Protein AF-A0A7K0M1B9-F1 (afdb_monomer)

Secondary structure (DSSP, 8-state):
--SHHHHHHHHHHHHHHHHTTPEEPTT--EEEE-TTT--EEEEEEEE-TT--SS-SEEEEEEEEE-HHHHHHHHHHHHH---SS----EEEEEEEE--BSS---THHHHTTS-SBPSPBTTB--BPPPPP--EEE-TTSS-EEE-

Nearest PDB structures (foldseek):
  4uvq-assembly1_A-2  TM=4.808E-01  e=9.993E-01  Prochloron sp.
  8qdx-assembly1_D  TM=3.811E-01  e=6.715E+00  Escherichia coli

Foldseek 3Di:
DLPCPQVVVVVVVVVVCVVVVWAWDPPAWDWDADPPFRKTKIKTKTAHPPQPVPRQKMKIKMKIFGPVLSVQVVCCVPVVDRPDHRDIDIDIDIHGWQDQDFDDCVVVVVPDDQWDPDDPNDIDGDDDDDKDWDADPVNPGIMID

Solvent-accessible surface area (backbone atoms only — not comparable to full-atom values): 8571 Å² total; per-residue (Å²): 139,78,64,57,68,65,50,48,51,52,48,54,52,50,53,54,42,48,74,68,63,37,37,73,49,84,92,53,66,44,76,51,65,42,89,88,72,54,26,37,39,37,37,36,37,31,20,53,72,89,43,67,88,77,44,42,45,34,38,41,37,39,39,36,40,43,41,68,26,57,47,36,48,49,44,26,75,76,70,71,51,68,96,57,82,57,59,70,50,78,47,78,46,79,46,59,39,79,30,86,54,84,80,65,67,61,73,57,56,76,76,49,69,65,55,53,72,76,57,87,95,44,59,56,71,62,76,84,88,78,80,49,77,52,62,48,96,84,67,83,50,58,39,19,55

Radius of gyration: 18.65 Å; Cα contacts (8 Å, |Δi|>4): 210; chains: 1; bounding box: 42×32×57 Å

pLDDT: mean 89.76, std 7.82, range [48.59, 97.06]

Mean predicted aligned error: 5.55 Å

Structure (mmCIF, N/CA/C/O backbone):
data_AF-A0A7K0M1B9-F1
#
_entry.id   AF-A0A7K0M1B9-F1
#
loop_
_atom_site.group_PDB
_atom_site.id
_atom_site.type_symbol
_atom_site.label_atom_id
_atom_site.label_alt_id
_atom_site.label_comp_id
_atom_site.label_asym_id
_atom_site.label_entity_id
_atom_site.label_seq_id
_atom_site.pdbx_PDB_ins_code
_atom_site.Cartn_x
_atom_site.Cartn_y
_atom_site.Cartn_z
_atom_site.occupancy
_atom_site.B_iso_or_equiv
_atom_site.auth_seq_id
_atom_site.auth_comp_id
_atom_site.auth_asym_id
_atom_site.auth_atom_id
_atom_site.pdbx_PDB_model_num
ATOM 1 N N . MET A 1 1 ? -4.063 6.204 24.749 1.00 48.59 1 MET A N 1
ATOM 2 C CA . MET A 1 1 ? -3.697 4.847 24.285 1.00 48.59 1 MET A CA 1
ATOM 3 C C . MET A 1 1 ? -4.597 4.451 23.109 1.00 48.59 1 MET A C 1
ATOM 5 O O . MET A 1 1 ? -5.156 3.368 23.094 1.00 48.59 1 MET A O 1
ATOM 9 N N . LEU A 1 2 ? -4.764 5.360 22.139 1.00 49.06 2 LEU A N 1
ATOM 10 C CA . LEU A 1 2 ? -5.598 5.189 20.938 1.00 49.06 2 LEU A CA 1
ATOM 11 C C . LEU A 1 2 ? -4.750 4.922 19.688 1.00 49.06 2 LEU A C 1
ATOM 13 O O . LEU A 1 2 ? -5.253 4.394 18.708 1.00 49.06 2 LEU A O 1
ATOM 17 N N . ASP A 1 3 ? -3.456 5.233 19.771 1.00 58.50 3 ASP A N 1
ATOM 18 C CA . ASP A 1 3 ? -2.550 5.283 18.625 1.00 58.50 3 ASP A CA 1
ATOM 19 C C . ASP A 1 3 ? -1.965 3.917 18.237 1.00 58.50 3 ASP A C 1
ATOM 21 O O . ASP A 1 3 ? -1.395 3.799 17.160 1.00 58.50 3 ASP A O 1
ATOM 25 N N . HIS A 1 4 ? -2.097 2.879 19.074 1.00 74.75 4 HIS A N 1
ATOM 26 C CA . HIS A 1 4 ? -1.394 1.610 18.846 1.00 74.75 4 HIS A CA 1
ATOM 27 C C . HIS A 1 4 ? -1.965 0.813 17.670 1.00 74.75 4 HIS A C 1
ATOM 29 O O . HIS A 1 4 ? -1.195 0.477 16.797 1.00 74.75 4 HIS A O 1
ATOM 35 N N . VAL A 1 5 ? -3.281 0.603 17.536 1.00 89.06 5 VAL A N 1
ATOM 36 C CA . VAL A 1 5 ? -3.805 -0.288 16.470 1.00 89.06 5 VAL A CA 1
ATOM 37 C C . VAL A 1 5 ? -3.414 0.168 15.061 1.00 89.06 5 VAL A C 1
ATOM 39 O O . VAL A 1 5 ? -2.941 -0.636 14.260 1.00 89.06 5 VAL A O 1
ATOM 42 N N . PHE A 1 6 ? -3.561 1.459 14.754 1.00 92.38 6 PHE A N 1
ATOM 43 C CA . PHE A 1 6 ? -3.189 1.975 13.436 1.00 92.38 6 PHE A CA 1
ATOM 44 C C . PHE A 1 6 ? -1.672 2.021 13.240 1.00 92.38 6 PHE A C 1
ATOM 46 O O . PHE A 1 6 ? -1.181 1.657 12.175 1.00 92.38 6 PHE A O 1
ATOM 53 N N . THR A 1 7 ? -0.904 2.394 14.270 1.00 92.06 7 THR A N 1
ATOM 54 C CA . THR A 1 7 ? 0.566 2.368 14.170 1.00 92.06 7 THR A CA 1
ATOM 55 C C . THR A 1 7 ? 1.142 0.950 14.130 1.00 92.06 7 THR A C 1
ATOM 57 O O . THR A 1 7 ? 2.151 0.739 13.463 1.00 92.06 7 THR A O 1
ATOM 60 N N . ASP A 1 8 ? 0.476 -0.028 14.741 1.00 92.88 8 ASP A N 1
ATOM 61 C CA . ASP A 1 8 ? 0.792 -1.455 14.679 1.00 92.88 8 ASP A CA 1
ATOM 62 C C . ASP A 1 8 ? 0.498 -2.002 13.278 1.00 92.88 8 ASP A C 1
ATOM 64 O O . ASP A 1 8 ? 1.314 -2.741 12.732 1.00 92.88 8 ASP A O 1
ATOM 68 N N . ALA A 1 9 ? -0.614 -1.597 12.651 1.00 92.81 9 ALA A N 1
ATOM 69 C CA . ALA A 1 9 ? -0.909 -1.930 11.256 1.00 92.81 9 ALA A CA 1
ATOM 70 C C . ALA A 1 9 ? 0.149 -1.353 10.298 1.00 92.81 9 ALA A C 1
ATOM 72 O O . ALA A 1 9 ? 0.653 -2.068 9.429 1.00 92.81 9 ALA A O 1
ATOM 73 N N . ILE A 1 10 ? 0.553 -0.092 10.505 1.00 94.62 10 ILE A N 1
ATOM 74 C CA . ILE A 1 10 ? 1.669 0.532 9.776 1.00 94.62 10 ILE A CA 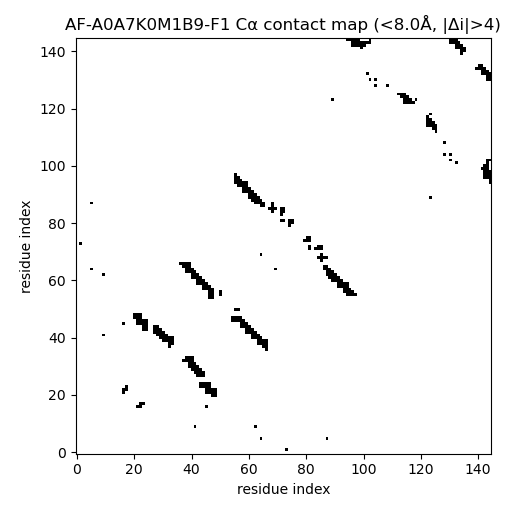1
ATOM 75 C C . ILE A 1 10 ? 2.964 -0.264 10.002 1.00 94.62 10 ILE A C 1
ATOM 77 O O . ILE A 1 10 ? 3.681 -0.559 9.047 1.00 94.62 10 ILE A O 1
ATOM 81 N N . GLY A 1 11 ? 3.267 -0.634 11.249 1.00 93.88 11 GLY A N 1
ATOM 82 C CA . GLY A 1 11 ? 4.439 -1.436 11.606 1.00 93.88 11 GLY A CA 1
ATOM 83 C C . GLY A 1 11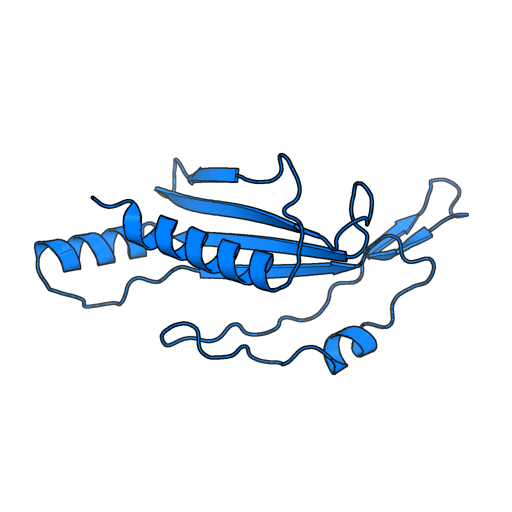 ? 4.455 -2.793 10.903 1.00 93.88 11 GLY A C 1
ATOM 84 O O . GLY A 1 11 ? 5.432 -3.125 10.240 1.00 93.88 11 GLY A O 1
ATOM 85 N N . ALA A 1 12 ? 3.346 -3.529 10.953 1.00 93.44 12 ALA A N 1
ATOM 86 C CA . ALA A 1 12 ? 3.209 -4.830 10.306 1.00 93.44 12 ALA A CA 1
ATOM 87 C C . ALA A 1 12 ? 3.392 -4.748 8.783 1.00 93.44 12 ALA A C 1
ATOM 89 O O . ALA A 1 12 ? 4.024 -5.624 8.188 1.00 93.44 12 ALA A O 1
ATOM 90 N N . LEU A 1 13 ? 2.874 -3.693 8.142 1.00 93.00 13 LEU A N 1
ATOM 91 C CA . LEU A 1 13 ? 3.070 -3.503 6.708 1.00 93.00 13 LEU A CA 1
ATOM 92 C C . LEU A 1 13 ? 4.524 -3.156 6.368 1.00 93.00 13 LEU A C 1
ATOM 94 O O . LEU A 1 13 ? 5.060 -3.689 5.396 1.00 93.00 13 LEU A O 1
ATOM 98 N N . ARG A 1 14 ? 5.180 -2.309 7.172 1.00 93.50 14 ARG A N 1
ATOM 99 C CA . ARG A 1 14 ? 6.612 -2.016 7.007 1.00 93.50 14 ARG A CA 1
ATOM 100 C C . ARG A 1 14 ? 7.447 -3.285 7.111 1.00 93.50 14 ARG A C 1
ATOM 102 O O . ARG A 1 14 ? 8.232 -3.557 6.206 1.00 93.50 14 ARG A O 1
ATOM 109 N N . ASP A 1 15 ? 7.214 -4.086 8.146 1.00 94.94 15 ASP A N 1
ATOM 110 C CA . ASP A 1 15 ? 7.909 -5.356 8.347 1.00 94.94 15 ASP A CA 1
ATOM 111 C C . ASP A 1 15 ? 7.695 -6.295 7.153 1.00 94.94 15 ASP A C 1
ATOM 113 O O . ASP A 1 15 ? 8.630 -6.950 6.697 1.00 94.94 15 ASP A O 1
ATOM 117 N N . ALA A 1 16 ? 6.480 -6.360 6.599 1.00 93.25 16 ALA A N 1
ATOM 118 C CA . ALA A 1 16 ? 6.195 -7.176 5.421 1.00 93.25 16 ALA A CA 1
ATOM 119 C C . ALA A 1 16 ? 7.005 -6.732 4.188 1.00 93.25 16 ALA A C 1
ATOM 121 O O . ALA A 1 16 ? 7.553 -7.580 3.481 1.00 93.25 16 ALA A O 1
ATOM 122 N N . MET A 1 17 ? 7.119 -5.423 3.947 1.00 93.81 17 MET A N 1
ATOM 123 C CA . MET A 1 17 ? 7.882 -4.875 2.817 1.00 93.81 17 MET A CA 1
ATOM 124 C C . MET A 1 17 ? 9.395 -5.044 2.997 1.00 93.81 17 MET A C 1
ATOM 126 O O . MET A 1 17 ? 10.095 -5.414 2.054 1.00 93.81 17 MET A O 1
ATOM 130 N N 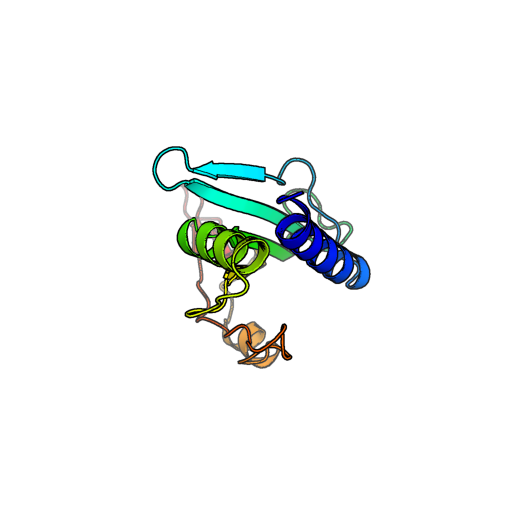. GLU A 1 18 ? 9.902 -4.843 4.213 1.00 92.81 18 GLU A N 1
ATOM 131 C CA . GLU A 1 18 ? 11.315 -5.057 4.538 1.00 92.81 18 GLU A CA 1
ATOM 132 C C . GLU A 1 18 ? 11.698 -6.543 4.435 1.00 92.81 18 GLU A C 1
ATOM 134 O O . GLU A 1 18 ? 12.731 -6.882 3.854 1.00 92.81 18 GLU A O 1
ATOM 139 N N . ASN A 1 19 ? 10.830 -7.455 4.890 1.00 95.75 19 ASN A N 1
ATOM 140 C CA . ASN A 1 19 ? 11.008 -8.901 4.711 1.00 95.75 19 ASN A CA 1
ATOM 141 C C . ASN A 1 19 ? 10.962 -9.328 3.234 1.00 95.75 19 ASN A C 1
ATOM 143 O O . ASN A 1 19 ? 11.572 -10.333 2.863 1.00 95.75 19 ASN A O 1
ATOM 147 N N . ALA A 1 20 ? 10.272 -8.562 2.385 1.00 93.00 20 ALA A N 1
ATOM 148 C CA . ALA A 1 20 ? 10.280 -8.734 0.935 1.00 93.00 20 ALA A CA 1
ATOM 149 C C . ALA A 1 20 ? 11.536 -8.148 0.257 1.00 93.00 20 ALA A C 1
ATOM 151 O O . ALA A 1 20 ? 11.622 -8.159 -0.971 1.00 93.00 20 ALA A O 1
ATOM 152 N N . LEU A 1 21 ? 12.522 -7.680 1.038 1.00 93.88 21 LEU A N 1
ATOM 153 C CA . LEU A 1 21 ? 13.775 -7.076 0.574 1.00 93.88 21 LEU A CA 1
ATOM 154 C C . LEU A 1 21 ? 13.568 -5.798 -0.251 1.00 93.88 21 LEU A C 1
ATOM 156 O O . LEU A 1 21 ? 14.390 -5.477 -1.109 1.00 93.88 21 LEU A O 1
ATOM 160 N N . LEU A 1 22 ? 12.476 -5.072 -0.005 1.00 93.75 22 LEU A N 1
ATOM 161 C CA . LEU A 1 22 ? 12.236 -3.778 -0.631 1.00 93.75 22 LEU A CA 1
ATOM 162 C C . LEU A 1 22 ? 12.857 -2.650 0.197 1.00 93.75 22 LEU A C 1
ATOM 164 O O . LEU A 1 22 ? 12.830 -2.658 1.427 1.00 93.75 22 LEU A O 1
ATOM 168 N N . GLU A 1 23 ? 13.381 -1.640 -0.490 1.00 92.25 23 GLU A N 1
ATOM 169 C CA . GLU A 1 23 ? 13.940 -0.440 0.124 1.00 92.25 23 GLU A CA 1
ATOM 170 C C . GLU A 1 23 ? 12.882 0.659 0.200 1.00 92.25 23 GLU A C 1
ATOM 172 O O . GLU A 1 23 ? 12.350 1.115 -0.820 1.00 92.25 23 GLU A O 1
ATOM 177 N N . ARG A 1 24 ? 12.597 1.124 1.420 1.00 91.50 24 ARG A N 1
ATOM 178 C CA . ARG A 1 24 ? 11.732 2.287 1.632 1.00 91.50 24 ARG A CA 1
ATOM 179 C C . ARG A 1 24 ? 12.355 3.523 0.984 1.00 91.50 24 ARG A C 1
ATOM 181 O O . ARG A 1 24 ? 13.519 3.841 1.226 1.00 91.50 24 ARG A O 1
ATOM 188 N N . GLN A 1 25 ? 11.566 4.240 0.195 1.00 88.81 25 GLN A N 1
ATOM 189 C CA . GLN A 1 25 ? 12.007 5.448 -0.489 1.00 88.81 25 GLN A CA 1
ATOM 190 C C . GLN A 1 25 ? 12.066 6.624 0.496 1.00 88.81 25 GLN A C 1
ATOM 192 O O . GLN A 1 25 ? 11.125 6.904 1.242 1.00 88.81 25 GLN A O 1
ATOM 197 N N . ALA A 1 26 ? 13.219 7.294 0.551 1.00 71.25 26 ALA A N 1
ATOM 198 C CA . ALA A 1 26 ? 13.454 8.372 1.506 1.00 71.25 26 ALA A CA 1
ATOM 199 C C . ALA A 1 26 ? 12.548 9.588 1.225 1.00 71.25 26 ALA A C 1
ATOM 201 O O . ALA A 1 26 ? 12.368 9.973 0.075 1.00 71.25 26 ALA A O 1
ATOM 202 N N . PHE A 1 27 ? 12.049 10.231 2.290 1.00 70.38 27 PHE A N 1
ATOM 203 C CA . PHE A 1 27 ? 11.233 11.464 2.264 1.00 70.38 27 PHE A CA 1
ATOM 204 C C . PHE A 1 27 ? 9.822 11.355 1.661 1.00 70.38 27 PHE A C 1
ATOM 206 O O . PHE A 1 27 ? 9.156 12.376 1.497 1.00 70.38 27 PHE A O 1
ATOM 213 N N . GLU A 1 28 ? 9.343 10.147 1.371 1.00 79.12 28 GLU A N 1
ATOM 214 C CA . GLU A 1 28 ? 8.001 9.939 0.806 1.00 79.12 28 GLU A CA 1
ATOM 215 C C . GLU A 1 28 ? 6.960 9.514 1.840 1.00 79.12 28 GLU A C 1
ATOM 217 O O . GLU A 1 28 ? 5.773 9.486 1.537 1.00 79.12 28 GLU A O 1
ATOM 222 N N . GLU A 1 29 ? 7.391 9.227 3.069 1.00 91.25 29 GLU A N 1
ATOM 223 C CA . GLU A 1 29 ? 6.476 8.872 4.143 1.00 91.25 29 GLU A CA 1
ATOM 224 C C . GLU A 1 29 ? 5.701 10.091 4.643 1.00 91.25 29 GLU A C 1
ATOM 226 O O . GLU A 1 29 ? 6.288 11.106 5.035 1.00 91.25 29 GLU A O 1
ATOM 231 N N . ARG A 1 30 ? 4.375 9.969 4.662 1.00 93.94 30 ARG A N 1
ATOM 232 C CA . ARG A 1 30 ? 3.463 10.994 5.158 1.00 93.94 30 ARG A CA 1
ATOM 233 C C . ARG A 1 30 ? 2.508 10.365 6.151 1.00 93.94 30 ARG A C 1
ATOM 235 O O . ARG A 1 30 ? 1.988 9.281 5.933 1.00 93.94 30 ARG A O 1
ATOM 242 N N . PHE A 1 31 ? 2.292 11.063 7.254 1.00 94.44 31 PHE A N 1
ATOM 243 C CA . PHE A 1 31 ? 1.226 10.767 8.195 1.00 94.44 31 PHE A CA 1
ATOM 244 C C . PHE A 1 31 ? 0.463 12.063 8.408 1.00 94.44 31 PHE A C 1
ATOM 246 O O . PHE A 1 31 ? 1.060 13.064 8.819 1.00 94.44 31 PHE A O 1
ATOM 253 N N . HIS A 1 32 ? -0.827 12.068 8.106 1.00 94.12 32 HIS A N 1
ATOM 254 C CA . HIS A 1 32 ? -1.650 13.256 8.258 1.00 94.12 32 HIS A CA 1
ATOM 255 C C . HIS A 1 32 ? -3.055 12.915 8.737 1.00 94.12 32 HIS A C 1
ATOM 257 O O . HIS A 1 32 ? -3.545 11.799 8.594 1.00 94.12 32 HIS A O 1
ATOM 263 N N . THR A 1 33 ? -3.696 13.922 9.318 1.00 94.44 33 THR A N 1
ATOM 264 C CA . THR A 1 33 ? -5.101 13.887 9.708 1.00 94.44 33 THR A CA 1
ATOM 265 C C . THR A 1 33 ? -5.857 14.852 8.815 1.00 94.44 33 THR A C 1
ATOM 267 O O . THR A 1 33 ? -5.455 16.015 8.697 1.00 94.44 33 THR A O 1
ATOM 270 N N . ASP A 1 34 ? -6.945 14.399 8.204 1.00 94.31 34 ASP A N 1
ATOM 271 C CA . ASP A 1 34 ? -7.869 15.301 7.531 1.00 94.31 34 ASP A CA 1
ATOM 272 C C . ASP A 1 34 ? -8.567 16.183 8.579 1.00 94.31 34 ASP A C 1
ATOM 274 O O . ASP A 1 34 ? -9.195 15.695 9.516 1.00 94.31 34 ASP A O 1
ATOM 278 N N . VAL A 1 35 ? -8.443 17.505 8.451 1.00 92.75 35 VAL A N 1
ATOM 279 C CA . VAL A 1 35 ? -8.989 18.454 9.438 1.00 92.75 35 VAL A CA 1
ATOM 280 C C . VAL A 1 35 ? -10.520 18.530 9.391 1.00 92.75 35 VAL A C 1
ATOM 282 O O . VAL A 1 35 ? -11.144 18.868 10.396 1.00 92.75 35 VAL A O 1
ATOM 285 N N . LEU A 1 36 ? -11.130 18.257 8.237 1.00 92.81 36 LEU A N 1
ATOM 286 C CA . LEU A 1 36 ? -12.575 18.344 8.036 1.00 92.81 36 LEU A CA 1
ATOM 287 C C . LEU A 1 36 ? -13.266 17.014 8.326 1.00 92.81 36 LEU A C 1
ATOM 289 O O . LEU A 1 36 ? -14.312 17.004 8.973 1.00 92.81 36 LEU A O 1
ATOM 293 N N . LEU A 1 37 ? -12.695 15.915 7.837 1.00 92.12 37 LEU A N 1
ATOM 294 C CA . LEU A 1 37 ? -13.267 14.577 7.942 1.00 92.12 37 LEU A CA 1
ATOM 295 C C . LEU A 1 37 ? -12.772 13.825 9.177 1.00 92.12 37 LEU A C 1
ATOM 297 O O . LEU A 1 37 ? -13.502 12.983 9.690 1.00 92.12 37 LEU A O 1
ATOM 301 N N . GLY A 1 38 ? -11.590 14.164 9.699 1.00 92.50 38 GLY A N 1
ATOM 302 C CA . GLY A 1 38 ? -10.958 13.512 10.852 1.00 92.50 38 GLY A CA 1
ATOM 303 C C . GLY A 1 38 ? -10.208 12.218 10.516 1.00 92.50 38 GLY A C 1
ATOM 304 O O . GLY A 1 38 ? -9.639 11.598 11.419 1.00 92.50 38 GLY A O 1
ATOM 305 N N . ASP A 1 39 ? -10.205 11.810 9.245 1.00 94.69 39 ASP A N 1
ATOM 306 C CA . ASP A 1 39 ? -9.585 10.565 8.798 1.00 94.69 39 ASP A CA 1
ATOM 307 C C . ASP A 1 39 ? -8.070 10.619 9.011 1.00 94.69 39 ASP A C 1
ATOM 309 O O . ASP A 1 39 ? -7.430 11.664 8.846 1.00 94.69 39 ASP A O 1
ATOM 313 N N . LEU A 1 40 ? -7.492 9.493 9.426 1.00 95.62 40 LEU A N 1
ATOM 314 C CA . LEU A 1 40 ? -6.046 9.345 9.551 1.00 95.62 40 LEU A CA 1
ATOM 315 C C . LEU A 1 40 ? -5.522 8.619 8.325 1.00 95.62 40 LEU A C 1
ATOM 317 O O . LEU A 1 40 ? -5.942 7.500 8.050 1.00 95.62 40 LEU A O 1
ATOM 321 N N . THR A 1 41 ? -4.561 9.224 7.639 1.00 96.31 41 THR A N 1
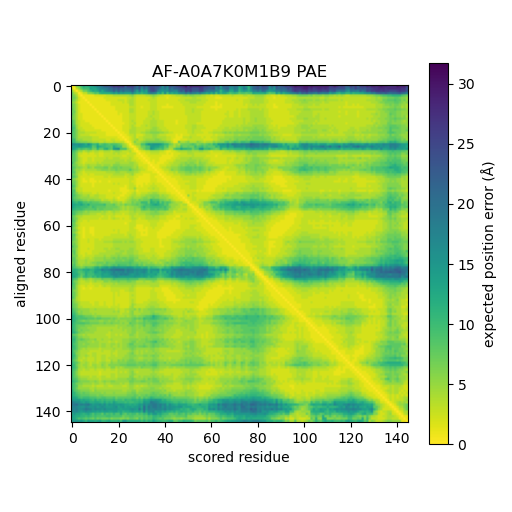ATOM 322 C CA . THR A 1 41 ? -3.935 8.631 6.461 1.00 96.31 41 THR A CA 1
ATOM 323 C C . THR A 1 41 ? -2.440 8.504 6.691 1.00 96.31 41 THR A C 1
ATOM 325 O O . THR A 1 41 ? -1.772 9.429 7.168 1.00 96.31 41 THR A O 1
ATOM 328 N N . TRP A 1 42 ? -1.913 7.338 6.342 1.00 96.50 42 TRP A N 1
ATOM 329 C CA . TRP A 1 42 ? -0.489 7.083 6.250 1.00 96.50 42 TRP A CA 1
ATOM 330 C C . TRP A 1 42 ? -0.147 6.630 4.838 1.00 96.50 42 TRP A C 1
ATOM 332 O O . TRP A 1 42 ? -0.785 5.732 4.297 1.00 96.50 42 TRP A O 1
ATOM 342 N N . GLU A 1 43 ? 0.885 7.232 4.265 1.00 96.94 43 GLU A N 1
ATOM 343 C CA . GLU A 1 43 ? 1.357 6.935 2.921 1.00 96.94 43 GLU A CA 1
ATOM 344 C C . GLU A 1 43 ? 2.859 6.684 2.949 1.00 96.94 43 GLU A C 1
ATOM 346 O O . GLU A 1 43 ? 3.608 7.369 3.653 1.00 96.94 43 GLU A O 1
ATOM 351 N N . THR A 1 44 ? 3.326 5.729 2.153 1.00 95.50 44 THR A N 1
ATOM 352 C CA . THR A 1 44 ? 4.755 5.551 1.898 1.00 95.50 44 THR A CA 1
ATOM 353 C C . THR A 1 44 ? 4.991 4.827 0.583 1.00 95.50 44 THR A C 1
ATOM 355 O O . THR A 1 44 ? 4.060 4.332 -0.050 1.00 95.50 44 THR A O 1
ATOM 358 N N . SER A 1 45 ? 6.259 4.708 0.205 1.00 95.06 45 SER A N 1
ATOM 359 C CA . SER A 1 45 ? 6.650 4.004 -1.004 1.00 95.06 45 SER A CA 1
ATOM 360 C C . SER A 1 45 ? 7.884 3.145 -0.781 1.00 95.06 45 SER A C 1
ATOM 362 O O . SER A 1 45 ? 8.819 3.515 -0.066 1.00 95.06 45 SER A O 1
ATOM 364 N N . TYR A 1 46 ? 7.893 1.994 -1.439 1.00 95.00 46 TYR A N 1
ATOM 365 C CA . TYR A 1 46 ? 8.987 1.034 -1.449 1.00 95.00 46 TYR A CA 1
ATOM 366 C C . TYR A 1 46 ? 9.446 0.789 -2.885 1.00 95.00 46 TYR A C 1
ATOM 368 O O . TYR A 1 46 ? 8.645 0.804 -3.815 1.00 95.00 46 TYR A O 1
ATOM 376 N N . GLY A 1 47 ? 10.741 0.571 -3.080 1.00 93.94 47 GLY A N 1
ATOM 377 C CA . GLY A 1 47 ? 11.343 0.290 -4.380 1.00 93.94 47 GLY A CA 1
ATOM 378 C C . GLY A 1 47 ? 12.296 -0.891 -4.307 1.00 93.94 47 GLY A C 1
ATOM 379 O O . GLY A 1 47 ? 12.669 -1.347 -3.224 1.00 93.94 47 GLY A O 1
ATOM 380 N N . VAL A 1 48 ? 12.695 -1.400 -5.468 1.00 92.06 48 VAL A N 1
ATOM 381 C CA . VAL A 1 48 ? 13.709 -2.455 -5.531 1.00 92.06 48 VAL A CA 1
ATOM 382 C C . VAL A 1 48 ? 15.089 -1.861 -5.194 1.00 92.06 48 VAL A C 1
ATOM 384 O O . VAL A 1 48 ? 15.428 -0.785 -5.704 1.00 92.06 48 VAL A O 1
ATOM 387 N N . PRO A 1 49 ? 15.904 -2.542 -4.365 1.00 90.56 49 PRO A N 1
ATOM 388 C CA . PRO A 1 49 ? 17.234 -2.075 -3.999 1.00 90.56 49 PRO A CA 1
ATOM 389 C C . PRO A 1 49 ? 18.115 -1.716 -5.197 1.00 90.56 49 PRO A C 1
ATOM 391 O O . PRO A 1 49 ? 18.265 -2.495 -6.140 1.00 90.56 49 PRO A O 1
ATOM 394 N N . GLY A 1 50 ? 18.747 -0.543 -5.138 1.00 89.12 50 GLY A N 1
ATOM 395 C CA . GLY A 1 50 ? 19.701 -0.092 -6.157 1.00 89.12 50 GLY A CA 1
ATOM 396 C C . GLY A 1 50 ? 19.091 0.476 -7.447 1.00 89.12 50 GLY A C 1
ATOM 397 O O . GLY A 1 50 ? 19.843 0.809 -8.365 1.00 89.12 50 GLY A O 1
ATOM 398 N N . GLU A 1 51 ? 17.769 0.655 -7.535 1.00 85.31 51 GLU A N 1
ATOM 399 C CA . GLU A 1 51 ? 17.092 1.161 -8.743 1.00 85.31 51 GLU A CA 1
ATOM 400 C C . GLU A 1 51 ? 17.144 2.687 -8.967 1.00 85.31 51 GLU A C 1
ATOM 402 O O . GLU A 1 51 ? 16.365 3.235 -9.746 1.00 85.31 51 GLU A O 1
ATOM 407 N N . GLY A 1 52 ? 18.101 3.400 -8.374 1.00 82.12 52 GLY A N 1
ATOM 408 C CA . GLY A 1 52 ? 18.223 4.853 -8.537 1.00 82.12 52 GLY A CA 1
ATOM 409 C C . GLY A 1 52 ? 16.992 5.630 -8.043 1.00 82.12 52 GLY A C 1
ATOM 410 O O . GLY A 1 52 ? 16.126 5.092 -7.362 1.00 82.12 52 GLY A O 1
ATOM 411 N N . LEU A 1 53 ? 16.936 6.928 -8.358 1.00 82.94 53 LEU A N 1
ATOM 412 C CA . LEU A 1 53 ? 15.856 7.824 -7.933 1.00 82.94 53 LEU A CA 1
ATOM 413 C C . LEU A 1 53 ? 15.294 8.585 -9.151 1.00 82.94 53 LEU A C 1
ATOM 415 O O . LEU A 1 53 ? 16.049 9.344 -9.765 1.00 82.94 53 LEU A O 1
ATOM 419 N N . PRO A 1 54 ? 14.007 8.408 -9.511 1.00 83.00 54 PRO A N 1
ATOM 420 C CA . PRO A 1 54 ? 13.048 7.465 -8.920 1.00 83.00 54 PRO A CA 1
ATOM 421 C C . PRO A 1 54 ? 13.317 5.997 -9.344 1.00 83.00 54 PRO A C 1
ATOM 423 O O . PRO A 1 54 ? 13.866 5.778 -10.433 1.00 83.00 54 PRO A O 1
ATOM 426 N N . PRO A 1 55 ? 12.910 5.001 -8.527 1.00 89.25 55 PRO A N 1
ATOM 427 C CA . PRO A 1 55 ? 13.059 3.573 -8.840 1.00 89.25 55 PRO A CA 1
ATOM 428 C C . PRO A 1 55 ? 12.240 3.169 -10.074 1.00 89.25 55 PRO A C 1
ATOM 430 O O . PRO A 1 55 ? 11.248 3.820 -10.401 1.00 89.25 55 PRO A O 1
ATOM 433 N N . ARG A 1 56 ? 12.629 2.104 -10.788 1.00 91.56 56 ARG A N 1
ATOM 434 C CA . ARG A 1 56 ? 11.887 1.635 -11.978 1.00 91.56 56 ARG A CA 1
ATOM 435 C C . ARG A 1 56 ? 10.640 0.856 -11.583 1.00 91.56 56 ARG A C 1
ATOM 437 O O . ARG A 1 56 ? 9.616 0.988 -12.244 1.00 91.56 56 ARG A O 1
ATOM 444 N N . VAL A 1 57 ? 10.733 0.068 -10.522 1.00 92.56 57 VAL A N 1
ATOM 445 C CA . VAL A 1 57 ? 9.637 -0.675 -9.915 1.00 92.56 57 VAL A CA 1
ATOM 446 C C . VAL A 1 57 ? 9.415 -0.128 -8.513 1.00 92.56 57 VAL A C 1
ATOM 448 O O . VAL A 1 57 ? 10.326 -0.101 -7.683 1.00 92.56 57 VAL A O 1
ATOM 451 N N . ARG A 1 58 ? 8.189 0.319 -8.257 1.00 92.38 58 ARG A N 1
ATOM 452 C CA . ARG A 1 58 ? 7.792 0.975 -7.014 1.00 92.38 58 ARG A CA 1
ATOM 453 C C . ARG A 1 58 ? 6.443 0.453 -6.543 1.00 92.38 58 ARG A C 1
ATOM 455 O O . ARG A 1 58 ? 5.549 0.251 -7.356 1.00 92.38 58 ARG A O 1
ATOM 462 N N . ALA A 1 59 ? 6.304 0.254 -5.241 1.00 94.50 59 ALA A N 1
ATOM 463 C CA . ALA A 1 59 ? 5.036 0.005 -4.576 1.00 94.50 59 ALA A CA 1
ATOM 464 C C . ALA A 1 59 ? 4.679 1.231 -3.731 1.00 94.50 59 ALA A C 1
ATOM 466 O O . ALA A 1 59 ? 5.418 1.569 -2.807 1.00 94.50 59 ALA A O 1
ATOM 467 N N . ASP A 1 60 ? 3.571 1.886 -4.056 1.00 95.31 60 ASP A N 1
ATOM 468 C CA . ASP A 1 60 ? 2.969 2.943 -3.248 1.00 95.31 60 ASP A CA 1
ATOM 469 C C . ASP A 1 60 ? 1.923 2.324 -2.324 1.00 95.31 60 ASP A C 1
ATOM 471 O O . ASP A 1 60 ? 1.135 1.476 -2.747 1.00 95.31 60 ASP A O 1
ATOM 475 N N . LEU A 1 61 ? 1.962 2.701 -1.052 1.00 95.94 61 LEU A N 1
ATOM 476 C CA . LEU A 1 61 ? 1.140 2.130 0.004 1.00 95.94 61 LEU A CA 1
ATOM 477 C C . LEU A 1 61 ? 0.356 3.241 0.676 1.00 95.94 61 LEU A C 1
ATOM 479 O O . LEU A 1 61 ? 0.955 4.228 1.104 1.00 95.94 61 LEU A O 1
ATOM 483 N N . THR A 1 62 ? -0.940 3.013 0.846 1.00 97.06 62 THR A N 1
ATOM 484 C CA . THR A 1 62 ? -1.832 3.909 1.581 1.00 97.06 62 THR A CA 1
ATOM 485 C C . THR A 1 62 ? -2.580 3.106 2.631 1.00 97.06 62 THR A C 1
ATOM 487 O O . THR A 1 62 ? -3.137 2.047 2.339 1.00 97.06 62 THR A O 1
ATOM 490 N N . LEU A 1 63 ? -2.572 3.603 3.864 1.00 96.56 63 LEU A N 1
ATOM 491 C CA . LEU A 1 63 ? -3.425 3.137 4.946 1.00 96.56 63 LEU A CA 1
ATOM 492 C C . LEU A 1 63 ? -4.329 4.282 5.353 1.00 96.56 63 LEU A C 1
ATOM 494 O O . LEU A 1 63 ? -3.845 5.370 5.662 1.00 96.56 63 LEU A O 1
ATOM 498 N N . GLU A 1 64 ?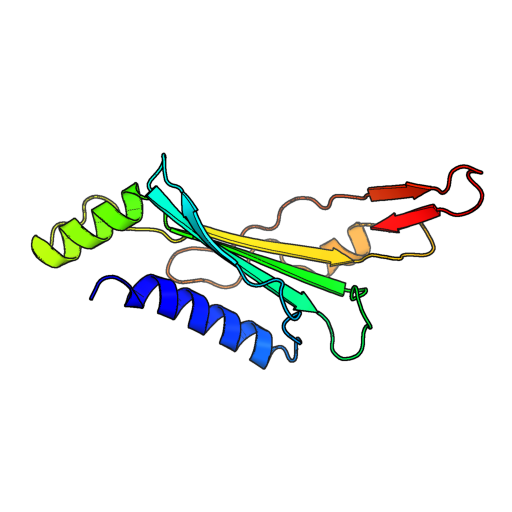 -5.621 4.011 5.422 1.00 96.56 64 GLU A N 1
ATOM 499 C CA . GLU A 1 64 ? -6.612 4.970 5.880 1.00 96.56 64 GLU A CA 1
ATOM 500 C C . GLU A 1 64 ? -7.377 4.390 7.066 1.00 96.56 64 GLU A C 1
ATOM 502 O O . GLU A 1 64 ? -7.821 3.241 7.051 1.00 96.56 64 GLU A O 1
ATOM 507 N N . TRP A 1 65 ? -7.513 5.187 8.123 1.00 96.12 65 TRP A N 1
ATOM 508 C CA . TRP A 1 65 ? -8.375 4.880 9.252 1.00 96.12 65 TRP A CA 1
ATOM 509 C C . TRP A 1 65 ? -9.495 5.917 9.335 1.00 96.12 65 TRP A C 1
ATOM 511 O O . TRP A 1 65 ? -9.302 6.996 9.916 1.00 96.12 65 TRP A O 1
ATOM 521 N N . PRO A 1 66 ? -10.670 5.598 8.768 1.00 95.31 66 PRO A N 1
ATOM 522 C CA . PRO A 1 66 ? -11.781 6.531 8.713 1.00 95.31 66 PRO A CA 1
ATOM 523 C C . PRO A 1 66 ? -12.282 6.932 10.100 1.00 95.31 66 PRO A C 1
ATOM 525 O O . PRO A 1 66 ? -12.281 6.130 11.039 1.00 95.31 66 PRO A O 1
ATOM 528 N N . THR A 1 67 ? -12.811 8.143 10.232 1.00 93.88 67 THR A N 1
ATOM 529 C CA . THR A 1 67 ? -13.343 8.675 11.497 1.00 93.88 67 THR A CA 1
ATOM 530 C C . THR A 1 67 ? -14.440 7.802 12.100 1.00 93.88 67 THR A C 1
ATOM 532 O O . THR A 1 67 ? -14.527 7.668 13.327 1.00 93.88 67 THR A O 1
ATOM 535 N N . TRP A 1 68 ? -15.270 7.165 11.269 1.00 93.12 68 TRP A N 1
ATOM 536 C CA . TRP A 1 68 ? -16.297 6.241 11.754 1.00 93.12 68 TRP A CA 1
ATOM 537 C C . TRP A 1 68 ? -15.663 5.009 12.414 1.00 93.12 68 TRP A C 1
ATOM 539 O O . TRP A 1 68 ? -16.087 4.618 13.499 1.00 93.12 68 TRP A O 1
ATOM 549 N N . SER A 1 69 ? -14.595 4.464 11.829 1.00 93.31 69 SER A N 1
ATOM 550 C CA . SER A 1 69 ? -13.863 3.310 12.352 1.00 93.31 69 SER A CA 1
ATOM 551 C C . SER A 1 69 ? -13.101 3.677 13.629 1.00 93.31 69 SER A C 1
ATOM 553 O O . SER A 1 69 ? -13.134 2.943 14.619 1.00 93.31 69 SER A O 1
ATOM 555 N N . GLN A 1 70 ? -12.512 4.876 13.678 1.00 91.38 70 GLN A N 1
ATOM 556 C CA . GLN A 1 70 ? -11.922 5.430 14.901 1.00 91.38 70 GLN A CA 1
ATOM 557 C C . GLN A 1 70 ? -12.959 5.551 16.032 1.00 91.38 70 GLN A C 1
ATOM 559 O O . GLN A 1 70 ? -12.669 5.252 17.195 1.00 91.38 70 GLN A O 1
ATOM 564 N N . THR A 1 71 ? -14.178 5.986 15.700 1.00 90.12 71 THR A N 1
ATOM 565 C CA . THR A 1 71 ? -15.286 6.121 16.656 1.00 90.12 71 THR A CA 1
ATOM 566 C C . THR A 1 71 ? -15.796 4.759 17.120 1.00 90.12 71 THR A C 1
ATOM 568 O O . THR A 1 71 ? -15.952 4.554 18.324 1.00 90.12 71 THR A O 1
ATOM 571 N N . ALA A 1 72 ? -15.986 3.814 16.197 1.00 90.44 72 ALA A N 1
ATOM 572 C CA . ALA A 1 72 ? -16.415 2.450 16.492 1.00 90.44 72 ALA A CA 1
ATOM 573 C C . ALA A 1 72 ? -15.422 1.742 17.425 1.00 90.44 72 ALA A C 1
ATOM 575 O O . ALA A 1 72 ? -15.819 1.170 18.438 1.00 90.44 72 ALA A O 1
ATOM 576 N N . TYR A 1 73 ? -14.119 1.875 17.156 1.00 89.12 73 TYR A N 1
ATOM 577 C CA . TYR A 1 73 ? -13.073 1.336 18.022 1.00 89.12 73 TYR A CA 1
ATOM 578 C C . TYR A 1 73 ? -13.117 1.928 19.441 1.00 89.12 73 TYR A C 1
ATOM 580 O O . TYR A 1 73 ? -12.962 1.205 20.425 1.00 89.12 73 TYR A O 1
ATOM 588 N N . ARG A 1 74 ? -13.359 3.241 19.570 1.00 86.56 74 ARG A N 1
ATOM 589 C CA . ARG A 1 74 ? -13.490 3.910 20.877 1.00 86.56 74 ARG A CA 1
ATOM 590 C C . ARG A 1 74 ? -14.713 3.447 21.657 1.00 86.56 74 ARG A C 1
ATOM 592 O O . ARG A 1 74 ? -14.581 3.216 22.856 1.00 86.56 74 ARG A O 1
ATOM 599 N N . SER A 1 75 ? -15.871 3.346 21.003 1.00 86.75 75 SER A N 1
ATOM 600 C CA . SER A 1 75 ? -17.098 2.863 21.648 1.00 86.75 75 SER A CA 1
ATOM 601 C C . SER A 1 75 ? -16.895 1.433 22.137 1.00 86.75 75 SER A C 1
ATOM 603 O O . SER A 1 75 ? -17.074 1.183 23.322 1.00 86.75 75 SER A O 1
ATOM 605 N N . TRP A 1 76 ? -16.338 0.544 21.311 1.00 87.50 76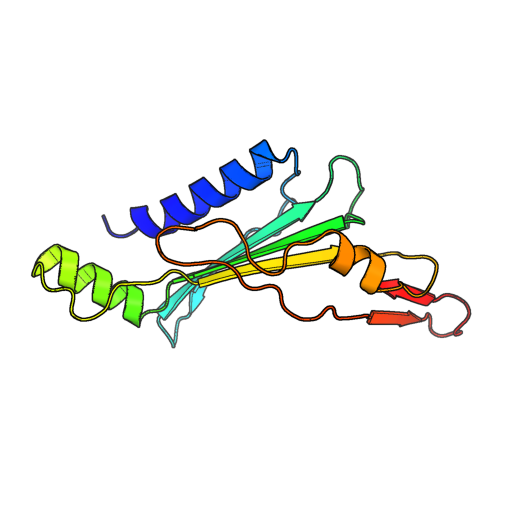 TRP A N 1
ATOM 606 C CA . TRP A 1 76 ? -16.006 -0.813 21.747 1.00 87.50 76 TRP A CA 1
ATOM 607 C C . TRP A 1 76 ? -15.031 -0.858 22.928 1.00 87.50 76 TRP A C 1
ATOM 609 O O . TRP A 1 76 ? -15.250 -1.600 23.879 1.00 87.50 76 TRP A O 1
ATOM 619 N N . TYR A 1 77 ? -13.973 -0.045 22.913 1.00 84.00 77 TYR A N 1
ATOM 620 C CA . TYR A 1 77 ? -12.989 -0.035 23.998 1.00 84.00 77 TYR A CA 1
ATOM 621 C C . TYR A 1 77 ? -13.574 0.430 25.347 1.00 84.00 77 TYR A C 1
ATOM 623 O O . TYR A 1 77 ? -13.072 0.043 26.401 1.00 84.00 77 TYR A O 1
ATOM 631 N N . ILE A 1 78 ? -14.594 1.294 25.328 1.00 86.19 78 ILE A N 1
ATOM 632 C CA . ILE A 1 78 ? -15.189 1.886 26.537 1.00 86.19 78 ILE A CA 1
ATOM 633 C C . ILE A 1 78 ? -16.434 1.118 26.989 1.00 86.19 78 ILE A C 1
ATOM 635 O O . ILE A 1 78 ? -16.623 0.899 28.184 1.00 86.19 78 ILE A O 1
ATOM 639 N N . GLU A 1 79 ? -17.297 0.770 26.042 1.00 82.56 79 GLU A N 1
ATOM 640 C CA . GLU A 1 79 ? -18.663 0.292 26.266 1.00 82.56 79 GLU A CA 1
ATOM 641 C C . GLU A 1 79 ? -18.813 -1.204 25.941 1.00 82.56 79 GLU A C 1
ATOM 643 O O . GLU A 1 79 ? -19.853 -1.781 26.238 1.00 82.56 79 GLU A O 1
ATOM 648 N N . GLU A 1 80 ? -17.786 -1.841 25.359 1.00 79.50 80 GLU A N 1
ATOM 649 C CA . GLU A 1 80 ? -17.767 -3.245 24.901 1.00 79.50 80 GLU A CA 1
ATOM 650 C C . GLU A 1 80 ? -18.846 -3.600 23.856 1.00 79.50 80 GLU A C 1
ATOM 652 O O . GLU A 1 80 ? -19.006 -4.764 23.482 1.00 79.50 80 GLU A O 1
ATOM 657 N N . GLU A 1 81 ? -19.547 -2.605 23.310 1.00 74.19 81 GLU A N 1
ATOM 658 C CA . GLU A 1 81 ? -20.502 -2.770 22.216 1.00 74.19 81 GLU A CA 1
ATOM 659 C C . GLU A 1 81 ? -19.810 -2.571 20.860 1.00 74.19 81 GLU A C 1
ATOM 661 O O . GLU A 1 81 ? -19.089 -1.600 20.640 1.00 74.19 81 GLU A O 1
ATOM 666 N N . LEU A 1 82 ? -20.021 -3.510 19.932 1.00 77.94 82 LEU A N 1
ATOM 667 C CA . LEU A 1 82 ? -19.424 -3.483 18.592 1.00 77.94 82 LEU A CA 1
ATOM 668 C C . LEU A 1 82 ? -20.500 -3.785 17.538 1.00 77.94 82 LEU A C 1
ATOM 670 O O . LEU A 1 82 ? -20.562 -4.901 17.018 1.00 77.94 82 LEU A O 1
ATOM 674 N N . PRO A 1 83 ? -21.403 -2.826 17.259 1.00 76.56 83 PRO A N 1
ATOM 675 C CA . PRO A 1 83 ? -22.455 -3.021 16.263 1.00 76.56 83 PRO A CA 1
ATOM 676 C C . PRO A 1 83 ? -21.883 -3.168 14.846 1.00 76.56 83 PRO A C 1
ATOM 678 O O . PRO A 1 83 ? -22.432 -3.916 14.040 1.00 76.56 83 PRO A O 1
ATOM 681 N N . GLU A 1 84 ? -20.766 -2.495 14.565 1.00 83.19 84 GLU A N 1
ATOM 682 C CA . GLU A 1 84 ? -20.011 -2.579 13.318 1.00 83.19 84 GLU A CA 1
ATOM 683 C C . GLU A 1 84 ? -18.515 -2.647 13.642 1.00 83.19 84 GLU A C 1
ATOM 685 O O . GLU A 1 84 ? -18.028 -1.929 14.520 1.00 83.19 84 GLU A O 1
ATOM 690 N N . ALA A 1 85 ? -17.792 -3.546 12.970 1.00 87.25 85 ALA A N 1
ATOM 691 C CA . ALA A 1 85 ? -16.368 -3.726 13.215 1.00 87.25 85 ALA A CA 1
ATOM 692 C C . ALA A 1 85 ? -15.565 -2.568 12.599 1.00 87.25 85 ALA A C 1
ATOM 694 O O . ALA A 1 85 ? -15.781 -2.245 11.430 1.00 87.25 85 ALA A O 1
ATOM 695 N N . PRO A 1 86 ? -14.624 -1.959 13.344 1.00 90.69 86 PRO A N 1
ATOM 696 C CA . PRO A 1 86 ? -13.748 -0.941 12.786 1.00 90.69 86 PRO A CA 1
ATOM 697 C C . PRO A 1 86 ? -12.853 -1.549 11.698 1.00 90.69 86 PRO A C 1
ATOM 699 O O . PRO A 1 86 ? -12.278 -2.622 11.889 1.00 90.69 86 PRO A O 1
ATOM 702 N N . THR A 1 87 ? -12.708 -0.850 10.575 1.00 92.19 87 THR A N 1
ATOM 703 C CA . THR A 1 87 ? -11.818 -1.230 9.470 1.00 92.19 87 THR A CA 1
ATOM 704 C C . THR A 1 87 ? -10.646 -0.262 9.317 1.00 92.19 87 THR A C 1
ATOM 706 O O . THR A 1 87 ? -10.702 0.894 9.747 1.00 92.19 87 THR A O 1
ATOM 709 N N . ILE A 1 88 ? -9.570 -0.758 8.710 1.00 94.25 88 ILE A N 1
ATOM 710 C CA . ILE A 1 88 ? -8.463 0.037 8.175 1.00 94.25 88 ILE A CA 1
ATOM 711 C C . ILE A 1 88 ? -8.406 -0.295 6.691 1.00 94.25 88 ILE A C 1
ATOM 713 O O . ILE A 1 88 ? -8.281 -1.471 6.337 1.00 94.25 88 ILE A O 1
ATOM 717 N N . ASP A 1 89 ? -8.496 0.722 5.847 1.00 95.25 89 ASP A N 1
ATOM 718 C CA . ASP A 1 89 ? -8.439 0.544 4.405 1.00 95.25 89 ASP A CA 1
ATOM 719 C C . ASP A 1 89 ? -6.975 0.519 3.966 1.00 95.25 89 ASP A C 1
ATOM 721 O O . ASP A 1 89 ? -6.157 1.322 4.419 1.00 95.25 89 ASP A O 1
ATOM 725 N N . ILE A 1 90 ? -6.630 -0.456 3.124 1.00 95.38 90 ILE A N 1
ATOM 726 C CA . ILE A 1 90 ? -5.264 -0.691 2.653 1.00 95.38 90 ILE A CA 1
ATOM 727 C C . ILE A 1 90 ? -5.275 -0.656 1.130 1.00 95.38 90 ILE A C 1
ATOM 729 O O . ILE A 1 90 ? -5.936 -1.474 0.488 1.00 95.38 90 ILE A O 1
ATOM 733 N N . GLU A 1 91 ? -4.478 0.236 0.555 1.00 96.31 91 GLU A N 1
ATOM 734 C CA . GLU A 1 91 ? -4.220 0.293 -0.879 1.00 96.31 91 GLU A CA 1
ATOM 735 C C . GLU A 1 91 ? -2.742 0.017 -1.169 1.00 96.31 91 GLU A C 1
ATOM 737 O O . GLU A 1 91 ? -1.842 0.500 -0.479 1.00 96.31 91 GLU A O 1
ATOM 742 N N . VAL A 1 92 ? -2.501 -0.788 -2.207 1.00 94.94 92 VAL A N 1
ATOM 743 C CA . VAL A 1 92 ? -1.165 -1.106 -2.715 1.00 94.94 92 VAL A CA 1
ATOM 744 C C . VAL A 1 92 ? -1.162 -0.880 -4.220 1.00 94.94 92 VAL A C 1
ATOM 746 O O . VAL A 1 92 ? -1.805 -1.620 -4.967 1.00 94.94 92 VAL A O 1
ATOM 749 N N . VAL A 1 93 ? -0.404 0.113 -4.676 1.00 95.44 93 VAL A N 1
ATOM 750 C CA . VAL A 1 93 ? -0.251 0.439 -6.095 1.00 95.44 93 VAL A CA 1
ATOM 751 C C . VAL A 1 93 ? 1.143 0.035 -6.556 1.00 95.44 93 VAL A C 1
ATOM 753 O O . VAL A 1 93 ? 2.146 0.592 -6.124 1.00 95.44 93 VAL A O 1
ATOM 756 N N . LEU A 1 94 ? 1.215 -0.936 -7.468 1.00 93.75 94 LEU A N 1
ATOM 757 C CA . LEU A 1 94 ? 2.457 -1.300 -8.149 1.00 93.75 94 LEU A CA 1
ATOM 758 C C . LEU A 1 94 ? 2.631 -0.434 -9.400 1.00 93.75 94 LEU A C 1
ATOM 760 O O . LEU A 1 94 ? 1.826 -0.516 -10.326 1.00 93.75 94 LEU A O 1
ATOM 764 N N . ARG A 1 95 ? 3.721 0.331 -9.459 1.00 93.50 95 ARG A N 1
ATOM 765 C CA . ARG A 1 95 ? 4.120 1.146 -10.609 1.00 93.50 95 ARG A CA 1
ATOM 766 C C . ARG A 1 95 ? 5.401 0.593 -11.232 1.00 93.50 95 ARG A C 1
ATOM 768 O O . ARG A 1 95 ? 6.391 0.365 -10.537 1.00 93.50 95 ARG A O 1
ATOM 775 N N . ILE A 1 96 ? 5.387 0.400 -12.550 1.00 93.19 96 ILE A N 1
ATOM 776 C CA . ILE A 1 96 ? 6.548 -0.018 -13.344 1.00 93.19 96 ILE A CA 1
ATOM 777 C C . ILE A 1 96 ? 6.766 1.042 -14.416 1.00 93.19 96 ILE A C 1
ATOM 779 O O . ILE A 1 96 ? 5.979 1.145 -15.342 1.00 93.19 96 ILE A O 1
ATOM 783 N N . GLN A 1 97 ? 7.837 1.816 -14.307 1.00 91.06 97 GLN A N 1
ATOM 784 C CA . GLN A 1 97 ? 8.035 3.027 -15.103 1.00 91.06 97 GLN A CA 1
ATOM 785 C C . GLN A 1 97 ? 9.356 3.030 -15.876 1.00 91.06 97 GLN A C 1
ATOM 787 O O . GLN A 1 97 ? 10.220 2.163 -15.698 1.00 91.06 97 GLN A O 1
ATOM 792 N N . ARG A 1 98 ? 9.529 4.053 -16.725 1.00 88.62 98 ARG A N 1
ATOM 793 C CA . ARG A 1 98 ? 10.704 4.237 -17.598 1.00 88.62 98 ARG A CA 1
ATOM 794 C C . ARG A 1 98 ? 10.891 3.061 -18.556 1.00 88.62 98 ARG A C 1
ATOM 796 O O . ARG A 1 98 ? 12.016 2.593 -18.787 1.00 88.62 98 ARG A O 1
ATOM 803 N N . LEU A 1 99 ? 9.772 2.550 -19.059 1.00 90.38 99 LEU A N 1
ATOM 804 C CA . LEU A 1 99 ? 9.739 1.506 -20.069 1.00 90.38 99 LEU A CA 1
ATOM 805 C C . LEU A 1 99 ? 10.038 2.118 -21.439 1.00 90.38 99 LEU A C 1
ATOM 807 O O . LEU A 1 99 ? 9.509 3.171 -21.787 1.00 90.38 99 LEU A O 1
ATOM 811 N N . THR A 1 100 ? 10.885 1.439 -22.211 1.00 86.56 100 THR A N 1
ATOM 812 C CA . THR A 1 100 ? 11.307 1.876 -23.553 1.00 86.56 100 THR A CA 1
ATOM 813 C C . THR A 1 100 ? 10.258 1.618 -24.631 1.00 86.56 100 THR A C 1
ATOM 815 O O . THR A 1 100 ? 10.366 2.146 -25.730 1.00 86.56 100 THR A O 1
ATOM 818 N N . GLU A 1 101 ? 9.276 0.766 -24.342 1.00 90.19 101 GLU A N 1
ATOM 819 C CA . GLU A 1 101 ? 8.202 0.382 -25.253 1.00 90.19 101 GLU A CA 1
ATOM 820 C C . GLU A 1 101 ? 6.888 0.301 -24.477 1.00 90.19 101 GLU A C 1
ATOM 822 O O . GLU A 1 101 ? 6.888 0.072 -23.262 1.00 90.19 101 GLU A O 1
ATOM 827 N N . ALA A 1 102 ? 5.766 0.446 -25.185 1.00 89.25 102 ALA A N 1
ATOM 828 C CA . ALA A 1 102 ? 4.445 0.318 -24.589 1.00 89.25 102 ALA A CA 1
ATOM 829 C C . ALA A 1 102 ? 4.289 -1.062 -23.914 1.00 89.25 102 ALA A C 1
ATOM 831 O O . ALA A 1 102 ? 4.491 -2.095 -24.569 1.00 89.25 102 ALA A O 1
ATOM 832 N N . PRO A 1 103 ? 3.925 -1.117 -22.619 1.00 91.88 103 PRO A N 1
ATOM 833 C CA . PRO A 1 103 ? 3.811 -2.383 -21.915 1.00 91.88 103 PRO A CA 1
ATOM 834 C C . PRO A 1 103 ? 2.648 -3.215 -22.453 1.00 91.88 103 PRO A C 1
ATOM 836 O O . PRO A 1 103 ? 1.611 -2.696 -22.856 1.00 91.88 103 PRO A O 1
ATOM 839 N N . ASN A 1 104 ? 2.789 -4.539 -22.378 1.00 93.12 104 ASN A N 1
ATOM 840 C CA . ASN A 1 104 ? 1.652 -5.452 -22.451 1.00 93.12 104 ASN A CA 1
ATOM 841 C C . ASN A 1 104 ? 1.176 -5.758 -21.018 1.00 93.12 104 ASN A C 1
ATOM 843 O O . ASN A 1 104 ? 1.836 -6.562 -20.347 1.00 93.12 104 ASN A O 1
ATOM 847 N N . PRO A 1 105 ? 0.036 -5.206 -20.552 1.00 92.88 105 PRO A N 1
ATOM 848 C CA . PRO A 1 105 ? -0.397 -5.342 -19.158 1.00 92.88 105 PRO A CA 1
ATOM 849 C C . PRO A 1 105 ? -0.663 -6.786 -18.735 1.00 92.88 105 PRO A C 1
ATOM 851 O O . PRO A 1 105 ? -0.528 -7.122 -17.560 1.00 92.88 105 PRO A O 1
ATOM 854 N N . ARG A 1 106 ? -0.980 -7.678 -19.688 1.00 93.94 106 ARG A N 1
ATOM 855 C CA . ARG A 1 106 ? -1.195 -9.103 -19.392 1.00 93.94 106 ARG A CA 1
ATOM 856 C C . ARG A 1 106 ? 0.022 -9.748 -18.743 1.00 93.94 106 ARG A C 1
ATOM 858 O O . ARG A 1 106 ? -0.149 -10.547 -17.839 1.00 93.94 106 ARG A O 1
ATOM 865 N N . ARG A 1 107 ? 1.241 -9.338 -19.115 1.00 91.94 107 ARG A N 1
ATOM 866 C CA . ARG A 1 107 ? 2.471 -9.880 -18.511 1.00 91.94 107 ARG A CA 1
ATOM 867 C C . ARG A 1 107 ? 2.530 -9.668 -16.997 1.00 91.94 107 ARG A C 1
ATOM 869 O O . ARG A 1 107 ? 3.079 -10.512 -16.301 1.00 91.94 107 ARG A O 1
ATOM 876 N N . VAL A 1 108 ? 1.974 -8.560 -16.506 1.00 91.12 108 VAL A N 1
ATOM 877 C CA . VAL A 1 108 ? 1.907 -8.245 -15.072 1.00 91.12 108 VAL A CA 1
ATOM 878 C C . VAL A 1 108 ? 0.701 -8.937 -14.432 1.00 91.12 108 VAL A C 1
ATOM 880 O O . VAL A 1 108 ? 0.821 -9.549 -13.375 1.00 91.12 108 VAL A O 1
ATOM 883 N N . LEU A 1 109 ? -0.460 -8.912 -15.093 1.00 93.00 109 LEU A N 1
ATOM 884 C CA . LEU A 1 109 ? -1.670 -9.559 -14.574 1.00 93.00 109 LEU A CA 1
ATOM 885 C C . LEU A 1 109 ? -1.562 -11.087 -14.485 1.00 93.00 109 LEU A C 1
ATOM 887 O O . LEU A 1 109 ? -2.202 -11.681 -13.622 1.00 93.00 109 LEU A O 1
ATOM 891 N N . ASP A 1 110 ? -0.771 -11.727 -15.342 1.00 94.00 110 ASP A N 1
ATOM 892 C CA . ASP A 1 110 ? -0.603 -13.184 -15.338 1.00 94.00 110 ASP A CA 1
ATOM 893 C C . ASP A 1 110 ? 0.219 -13.677 -14.131 1.00 94.00 110 ASP A C 1
ATOM 895 O O . ASP A 1 110 ? 0.127 -14.848 -13.766 1.00 94.00 110 ASP A O 1
ATOM 899 N N . VAL A 1 111 ? 1.007 -12.798 -13.494 1.00 92.31 111 VAL A N 1
ATOM 900 C CA . VAL A 1 111 ? 1.851 -13.139 -12.332 1.00 92.31 111 VAL A CA 1
ATOM 901 C C . VAL A 1 111 ? 1.301 -12.637 -10.996 1.00 92.31 111 VAL A C 1
ATOM 903 O O . VAL A 1 111 ? 1.765 -13.079 -9.947 1.00 92.31 111 VAL A O 1
ATOM 906 N N . LEU A 1 112 ? 0.315 -11.736 -11.011 1.00 90.75 112 LEU A N 1
ATOM 907 C CA . LEU A 1 112 ? -0.332 -11.227 -9.801 1.00 90.75 112 LEU A CA 1
ATOM 908 C C . LEU A 1 112 ? -1.630 -11.997 -9.521 1.00 90.75 112 LEU A C 1
ATOM 910 O O . LEU A 1 112 ? -2.462 -12.107 -10.422 1.00 90.75 112 LEU A O 1
ATOM 914 N N . PRO A 1 113 ? -1.871 -12.492 -8.297 1.00 92.81 113 PRO A N 1
ATOM 915 C CA . PRO A 1 113 ? -3.138 -13.134 -7.966 1.00 92.81 113 PRO A CA 1
ATOM 916 C C . PRO A 1 113 ? -4.299 -12.125 -8.002 1.00 92.81 113 PRO A C 1
ATOM 918 O O . PRO A 1 113 ? -4.105 -10.925 -7.809 1.00 92.81 113 PRO A O 1
ATOM 921 N N . THR A 1 114 ? -5.521 -12.605 -8.252 1.00 94.69 114 THR A N 1
ATOM 922 C CA . THR A 1 114 ? -6.732 -11.759 -8.229 1.00 94.69 114 THR A CA 1
ATOM 923 C C . THR A 1 114 ? -7.084 -11.294 -6.814 1.00 94.69 114 THR A C 1
ATOM 925 O O . THR A 1 114 ? -7.602 -10.194 -6.646 1.00 94.69 114 THR A O 1
ATOM 928 N N . GLU A 1 115 ? -6.777 -12.115 -5.809 1.00 96.12 115 GLU A N 1
ATOM 929 C CA . GLU A 1 115 ? -7.017 -11.837 -4.394 1.00 96.12 115 GLU A CA 1
ATOM 930 C C . GLU A 1 115 ? -5.755 -12.125 -3.576 1.00 96.12 115 GLU A C 1
ATOM 932 O O . GLU A 1 115 ? -5.006 -13.063 -3.876 1.00 96.12 115 GLU A O 1
ATOM 937 N N . SER A 1 116 ? -5.525 -11.3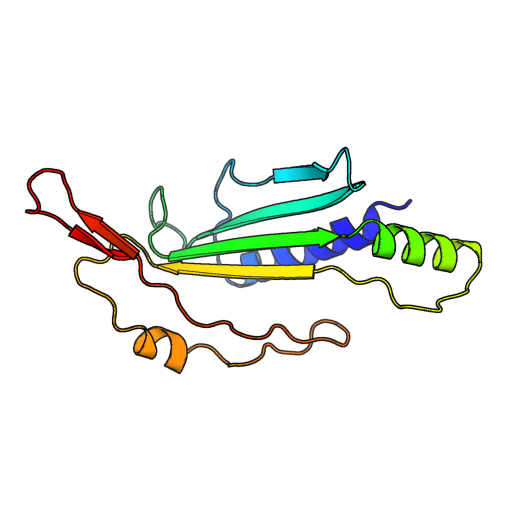48 -2.519 1.00 93.06 116 SER A N 1
ATOM 938 C CA . SER A 1 116 ? -4.447 -11.616 -1.565 1.00 93.06 116 SER A CA 1
ATOM 939 C C . SER A 1 116 ? -4.761 -12.821 -0.663 1.00 93.06 116 SER A C 1
ATOM 941 O O . SER A 1 116 ? -5.914 -13.260 -0.555 1.00 93.06 116 SER A O 1
ATOM 943 N N . PRO A 1 117 ? -3.763 -13.341 0.078 1.00 92.06 117 PRO A N 1
ATOM 944 C CA . PRO A 1 117 ? -4.019 -14.076 1.316 1.00 92.06 117 PRO A CA 1
ATOM 945 C C . PRO A 1 117 ? -4.917 -13.277 2.279 1.00 92.06 117 PRO A C 1
ATOM 947 O O . PRO A 1 117 ? -5.072 -12.065 2.129 1.00 92.06 117 PRO A O 1
ATOM 950 N N . MET A 1 118 ? -5.502 -13.958 3.267 1.00 92.75 118 MET A N 1
ATOM 951 C CA . MET A 1 118 ? -6.336 -13.308 4.287 1.00 92.75 118 MET A CA 1
ATOM 952 C C . MET A 1 118 ? -5.527 -12.279 5.085 1.00 92.75 118 MET A C 1
ATOM 954 O O . MET A 1 118 ? -4.446 -12.605 5.579 1.00 92.75 118 MET A O 1
ATOM 958 N N . ILE A 1 119 ? -6.086 -11.083 5.256 1.00 88.94 119 ILE A N 1
ATOM 959 C CA . ILE A 1 119 ? -5.602 -10.027 6.148 1.00 88.94 119 ILE A CA 1
ATOM 960 C C . ILE A 1 119 ? -6.717 -9.776 7.166 1.00 88.94 119 ILE A C 1
ATOM 962 O O . ILE A 1 119 ? -7.737 -9.163 6.860 1.00 88.94 119 ILE A O 1
ATOM 966 N N . GLY A 1 120 ? -6.573 -10.339 8.367 1.00 86.12 120 GLY A N 1
ATOM 967 C CA . GLY A 1 120 ? -7.694 -10.419 9.306 1.00 86.12 120 GLY A CA 1
ATOM 968 C C . GLY A 1 120 ? -8.832 -11.266 8.726 1.00 86.12 120 GLY A C 1
ATOM 969 O O . GLY A 1 120 ? -8.633 -12.447 8.431 1.00 86.12 120 GLY A O 1
ATOM 970 N N . SER A 1 121 ? -10.015 -10.671 8.562 1.00 87.81 121 SER A N 1
ATOM 971 C CA . SER A 1 121 ? -11.192 -11.299 7.945 1.00 87.81 121 SER A CA 1
ATOM 972 C C . SER A 1 121 ? -11.384 -10.962 6.462 1.00 87.81 121 SER A C 1
ATOM 974 O O . SER A 1 121 ? -12.284 -11.526 5.847 1.00 87.81 121 SER A O 1
ATOM 976 N N . GLU A 1 122 ? -10.545 -10.098 5.886 1.00 91.75 122 GLU A N 1
ATOM 977 C CA . GLU A 1 122 ? -10.713 -9.556 4.532 1.00 91.75 122 GLU A CA 1
ATOM 978 C C . GLU A 1 122 ? -9.574 -9.972 3.586 1.00 91.75 122 GLU A C 1
ATOM 980 O O . GLU A 1 122 ? -8.572 -10.575 3.991 1.00 91.75 122 GLU A O 1
ATOM 985 N N . ARG A 1 123 ? -9.729 -9.658 2.294 1.00 94.56 123 ARG A N 1
ATOM 986 C CA . ARG A 1 123 ? -8.702 -9.830 1.254 1.00 94.56 123 ARG A CA 1
ATOM 987 C C . ARG A 1 123 ? -8.590 -8.569 0.412 1.00 94.56 123 ARG A C 1
ATOM 989 O O . ARG A 1 123 ? -9.593 -7.939 0.091 1.00 94.56 123 ARG A O 1
ATOM 996 N N . LEU A 1 124 ? -7.377 -8.258 -0.033 1.00 93.81 124 LEU A N 1
ATOM 997 C CA . LEU A 1 124 ? -7.175 -7.261 -1.077 1.00 93.81 124 LEU A CA 1
ATOM 998 C C . LEU A 1 124 ? -7.640 -7.839 -2.408 1.00 93.81 124 LEU A C 1
ATOM 1000 O O . L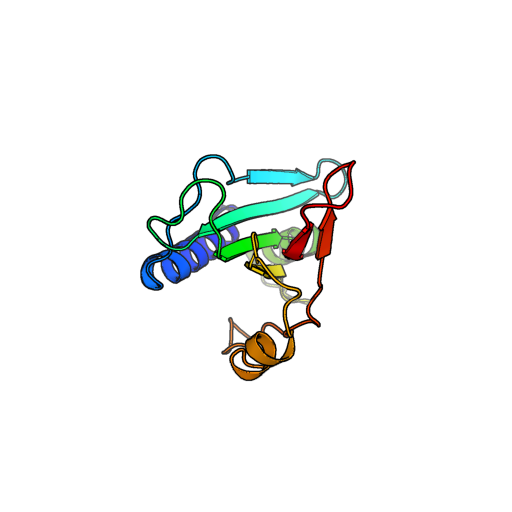EU A 1 124 ? -7.320 -8.984 -2.743 1.00 93.81 124 LEU A O 1
ATOM 1004 N N . THR A 1 125 ? -8.354 -7.024 -3.176 1.00 96.00 125 THR A N 1
ATOM 1005 C CA . THR A 1 125 ? -8.806 -7.369 -4.524 1.00 96.00 125 THR A CA 1
ATOM 1006 C C . THR A 1 125 ? -8.001 -6.581 -5.542 1.00 96.00 125 THR A C 1
ATOM 1008 O O . THR A 1 125 ? -7.875 -5.362 -5.445 1.00 96.00 125 THR A O 1
ATOM 1011 N N . ARG A 1 126 ? -7.459 -7.272 -6.544 1.00 94.88 126 ARG A N 1
ATOM 1012 C CA . ARG A 1 126 ? -6.676 -6.643 -7.607 1.00 94.88 126 ARG A CA 1
ATOM 1013 C C . ARG A 1 126 ? -7.583 -5.857 -8.561 1.00 94.88 126 ARG A C 1
ATOM 1015 O O . ARG A 1 126 ? -8.481 -6.432 -9.178 1.00 94.88 126 ARG A O 1
ATOM 1022 N N . SER A 1 127 ? -7.293 -4.572 -8.746 1.00 93.50 127 SER A N 1
ATOM 1023 C CA . SER A 1 127 ? -7.925 -3.713 -9.753 1.00 93.50 127 SER A CA 1
ATOM 1024 C C . SER A 1 127 ? -7.321 -3.910 -11.159 1.00 93.50 127 SER A C 1
ATOM 1026 O O . SER A 1 127 ? -6.368 -4.667 -11.362 1.00 93.50 127 SER A O 1
ATOM 1028 N N . GLY A 1 128 ? -7.919 -3.277 -12.174 1.00 92.94 128 GLY A N 1
ATOM 1029 C CA . GLY A 1 128 ? -7.366 -3.271 -13.533 1.00 92.94 128 GLY A CA 1
ATOM 1030 C C . GLY A 1 128 ? -6.089 -2.420 -13.630 1.00 92.94 128 GLY A C 1
ATOM 1031 O O . GLY A 1 128 ? -5.951 -1.461 -12.876 1.00 92.94 128 GLY A O 1
ATOM 1032 N N . PRO A 1 129 ? -5.163 -2.733 -14.554 1.00 94.75 129 PRO A N 1
ATOM 1033 C CA . PRO A 1 129 ? -3.951 -1.947 -14.731 1.00 94.75 129 PRO A CA 1
ATOM 1034 C C . PRO A 1 129 ? -4.241 -0.667 -15.524 1.00 94.75 129 PRO A C 1
ATOM 1036 O O . PRO A 1 129 ? -5.031 -0.678 -16.472 1.00 94.75 129 PRO A O 1
ATOM 1039 N N . THR A 1 130 ? -3.528 0.400 -15.188 1.00 95.00 130 THR A N 1
ATOM 1040 C CA . THR A 1 130 ? -3.463 1.638 -15.976 1.00 95.00 130 THR A CA 1
ATOM 1041 C C . THR A 1 130 ? -2.171 1.635 -16.793 1.00 95.00 130 THR A C 1
ATOM 1043 O O . THR A 1 130 ? -1.164 1.117 -16.323 1.00 95.00 130 THR A O 1
ATOM 1046 N N . VAL A 1 131 ? -2.205 2.171 -18.018 1.00 94.38 131 VAL A N 1
ATOM 1047 C CA . VAL A 1 131 ? -1.009 2.401 -18.846 1.00 94.38 131 VAL A CA 1
ATOM 1048 C C . VAL A 1 131 ? -0.924 3.886 -19.160 1.00 94.38 131 VAL A C 1
ATOM 1050 O O . VAL A 1 131 ? -1.861 4.453 -19.725 1.00 94.38 131 VAL A O 1
ATOM 1053 N N . GLU A 1 132 ? 0.201 4.492 -18.817 1.00 92.06 132 GLU A N 1
ATOM 1054 C CA . GLU A 1 132 ? 0.516 5.898 -19.035 1.00 92.06 132 GLU A CA 1
ATOM 1055 C C . GLU A 1 132 ? 1.660 6.014 -20.058 1.00 92.06 132 GLU A C 1
ATOM 1057 O O . GLU A 1 132 ? 2.559 5.174 -20.130 1.00 92.06 132 GLU A O 1
ATOM 1062 N N . ALA A 1 133 ? 1.620 7.047 -20.901 1.00 91.12 133 ALA A N 1
ATOM 1063 C CA . ALA A 1 133 ? 2.684 7.352 -21.853 1.00 91.12 133 ALA A CA 1
ATOM 1064 C C . ALA A 1 133 ? 2.948 8.857 -21.852 1.00 91.12 133 ALA A C 1
ATOM 1066 O O . ALA A 1 133 ? 2.013 9.651 -21.970 1.00 91.12 133 ALA A O 1
ATOM 1067 N N . VAL A 1 134 ? 4.216 9.238 -21.726 1.00 88.19 134 VAL A N 1
ATOM 1068 C CA . VAL A 1 134 ? 4.658 10.633 -21.703 1.00 88.19 134 VAL A CA 1
ATOM 1069 C C . VAL A 1 134 ? 5.685 10.823 -22.807 1.00 88.19 134 VAL A C 1
ATOM 1071 O O . VAL A 1 134 ? 6.732 10.177 -22.807 1.00 88.19 134 VAL A O 1
ATOM 1074 N N . SER A 1 135 ? 5.380 11.704 -23.754 1.00 87.75 135 SER A N 1
ATOM 1075 C CA . SER A 1 135 ? 6.284 12.060 -24.849 1.00 87.75 135 SER A CA 1
ATOM 1076 C C . SER A 1 135 ? 6.951 13.407 -24.589 1.00 87.75 135 SER A C 1
ATOM 1078 O O . SER A 1 135 ? 6.356 14.290 -23.967 1.00 87.75 135 SER A O 1
ATOM 1080 N N . ASN A 1 136 ? 8.175 13.579 -25.089 1.00 88.50 136 ASN A N 1
ATOM 1081 C CA . ASN A 1 136 ? 8.814 14.894 -25.140 1.00 88.50 136 ASN A CA 1
ATOM 1082 C C . ASN A 1 136 ? 8.101 15.822 -26.148 1.00 88.50 136 ASN A C 1
ATOM 1084 O O . ASN A 1 136 ? 7.290 15.370 -26.958 1.00 88.50 136 ASN A O 1
ATOM 1088 N N . GLU A 1 137 ? 8.400 17.125 -26.110 1.00 88.31 137 GLU A N 1
ATOM 1089 C CA . GLU A 1 137 ? 7.737 18.123 -26.973 1.00 88.31 137 GLU A CA 1
ATOM 1090 C C . GLU A 1 137 ? 7.880 1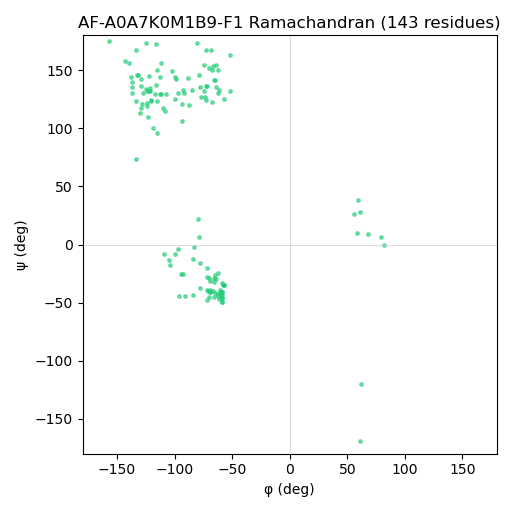7.809 -28.472 1.00 88.31 137 GLU A C 1
ATOM 1092 O O . GLU A 1 137 ? 6.943 18.017 -29.242 1.00 88.31 137 GLU A O 1
ATOM 1097 N N . ASP A 1 138 ? 9.024 17.250 -28.870 1.00 88.12 138 ASP A N 1
ATOM 1098 C CA . ASP A 1 138 ? 9.332 16.912 -30.262 1.00 88.12 138 ASP A CA 1
ATOM 1099 C C . ASP A 1 138 ? 8.753 15.553 -30.711 1.00 88.12 138 ASP A C 1
ATOM 1101 O O . ASP A 1 138 ? 8.911 15.172 -31.873 1.00 88.12 138 ASP A O 1
ATOM 1105 N N . LEU A 1 139 ? 8.081 14.815 -29.814 1.00 83.38 139 LEU A N 1
ATOM 1106 C CA . LEU A 1 139 ? 7.500 13.479 -30.033 1.00 83.38 139 LEU A CA 1
ATOM 1107 C C . LEU A 1 139 ? 8.502 12.420 -30.526 1.00 83.38 139 LEU A C 1
ATOM 1109 O O . LEU A 1 139 ? 8.132 11.449 -31.190 1.00 83.38 139 LEU A O 1
ATOM 1113 N N . THR A 1 140 ? 9.780 12.603 -30.213 1.00 80.44 140 THR A N 1
ATOM 1114 C CA . THR A 1 140 ? 10.869 11.703 -30.614 1.00 80.44 140 THR A CA 1
ATOM 1115 C C . THR A 1 140 ? 11.193 10.666 -29.549 1.00 80.44 140 THR A C 1
ATOM 1117 O O . THR A 1 140 ? 11.662 9.577 -29.877 1.00 80.44 140 THR A O 1
ATOM 1120 N N . GLU A 1 141 ? 10.902 10.977 -28.287 1.00 76.44 141 GLU A N 1
ATOM 1121 C CA . GLU A 1 141 ? 11.096 10.094 -27.142 1.00 76.44 141 GLU A CA 1
ATOM 1122 C C . GLU A 1 141 ? 9.769 9.947 -26.401 1.00 76.44 141 GLU A C 1
ATOM 1124 O O . GLU A 1 141 ? 9.057 10.926 -26.176 1.00 76.44 141 GLU A O 1
ATOM 1129 N N . THR A 1 142 ? 9.409 8.712 -26.058 1.00 83.00 142 THR A N 1
ATOM 1130 C CA . THR A 1 142 ? 8.211 8.397 -25.275 1.00 83.00 142 THR A CA 1
ATOM 1131 C C . THR A 1 142 ? 8.586 7.405 -24.189 1.00 83.00 142 THR A C 1
ATOM 1133 O O . THR A 1 142 ? 9.117 6.335 -24.483 1.00 83.00 142 THR A O 1
ATOM 1136 N N . GLU A 1 143 ? 8.318 7.769 -22.940 1.00 79.94 143 GLU A N 1
ATOM 1137 C CA . GLU A 1 143 ? 8.428 6.874 -21.793 1.00 79.94 143 GLU A CA 1
ATOM 1138 C C . GLU A 1 143 ? 7.044 6.328 -21.437 1.00 79.94 143 GLU A C 1
ATOM 1140 O O . GLU A 1 143 ? 6.044 7.047 -21.512 1.00 79.94 143 GLU A O 1
ATOM 1145 N N . HIS A 1 144 ? 6.985 5.058 -21.035 1.00 84.25 144 HIS A N 1
ATOM 1146 C CA . HIS A 1 144 ? 5.749 4.415 -20.588 1.00 84.25 144 HIS A CA 1
ATOM 1147 C C . HIS A 1 144 ? 5.816 4.024 -19.103 1.00 84.25 144 HIS A C 1
ATOM 1149 O O . HIS A 1 144 ? 6.901 3.710 -18.588 1.00 84.25 144 HIS A O 1
ATOM 1155 N N . ALA A 1 145 ? 4.654 4.030 -18.444 1.00 74.25 145 ALA A N 1
ATOM 1156 C CA . ALA A 1 145 ? 4.438 3.594 -17.063 1.00 74.25 145 ALA A CA 1
ATOM 1157 C C . ALA A 1 145 ? 3.120 2.819 -16.899 1.00 74.25 145 ALA A C 1
ATOM 1159 O O . ALA A 1 145 ? 2.248 2.936 -17.792 1.00 74.25 145 ALA A O 1
#

Sequence (145 aa):
MLDHVFTDAIGALRDAMENALLERQAFEERFHTDVLLGDLTWETSYGVPGEGLPPRVRADLTLEWPTWSQTAYRSWYIEEELPEAPTIDIEVVLRIQRLTEAPNPRRVLDVLPTESPMIGSERLTRSGPTVEAVSNEDLTETEHA